Protein AF-A0A2N6SCI8-F1 (afdb_monomer_lite)

Secondary structure (DSSP, 8-state):
-HHHHHHHHHHHHHHHHTT-----SSHHHHHHHHHHHHHHHHHHHHHH--S--TTHHHHHHHHHHHHHHHHHHHHHHHHHHHHHHHHT--PPPP-PPP-HHHHHHHHHHHHHS-HHHHGGGGGS---

Foldseek 3Di:
DLVVLLVQLVVQLVVQVVVDDFDLADVVSLVVLLQSSQQSNLVSCVVRVVDQPAPSLLVSLVVSLVVSLVVSQVSVQSSVVVVCVVVVNPDHDDGDDDPVVVSVVLVCQCHVDDVVVSVCVSVDRND

Structure (mmCIF, N/CA/C/O backbone):
data_AF-A0A2N6SCI8-F1
#
_entry.id   AF-A0A2N6SCI8-F1
#
loop_
_atom_site.group_PDB
_atom_site.id
_atom_site.type_symbol
_atom_site.label_atom_id
_atom_site.label_alt_id
_atom_site.label_comp_id
_atom_site.label_asym_id
_atom_site.label_entity_id
_atom_site.label_seq_id
_atom_site.pdbx_PDB_ins_code
_atom_site.Cartn_x
_atom_site.Cartn_y
_atom_site.Cartn_z
_atom_site.occupancy
_atom_site.B_iso_or_equiv
_atom_site.auth_seq_id
_atom_site.auth_comp_id
_atom_site.auth_asym_id
_atom_site.auth_atom_id
_atom_site.pdbx_PDB_model_num
ATOM 1 N N . MET A 1 1 ? 12.476 12.775 -17.208 1.00 45.84 1 MET A N 1
ATOM 2 C CA . MET A 1 1 ? 11.734 11.532 -17.517 1.00 45.84 1 MET A CA 1
ATOM 3 C C . MET A 1 1 ? 11.376 10.744 -16.256 1.00 45.84 1 MET A C 1
ATOM 5 O O . MET A 1 1 ? 10.270 10.237 -16.205 1.00 45.84 1 MET A O 1
ATOM 9 N N . SER A 1 2 ? 12.213 10.709 -15.209 1.00 48.72 2 SER A N 1
ATOM 10 C CA . SER A 1 2 ? 11.894 10.027 -13.937 1.00 48.72 2 SER A CA 1
ATOM 11 C C . SER A 1 2 ? 10.650 10.588 -13.214 1.00 48.72 2 SER A C 1
ATOM 13 O O . SER A 1 2 ? 9.786 9.826 -12.800 1.00 48.72 2 SER A O 1
ATOM 15 N N . ASN A 1 3 ? 10.470 11.913 -13.166 1.00 58.88 3 ASN A N 1
ATOM 16 C CA . ASN A 1 3 ? 9.302 12.545 -12.521 1.00 58.88 3 ASN A CA 1
ATOM 17 C C . ASN A 1 3 ? 7.936 12.233 -13.177 1.00 58.88 3 ASN A C 1
ATOM 19 O O . ASN A 1 3 ? 6.898 12.501 -12.579 1.00 58.88 3 ASN A O 1
ATOM 23 N N . ASP A 1 4 ? 7.920 11.680 -14.392 1.00 86.12 4 ASP A N 1
ATOM 24 C CA . ASP A 1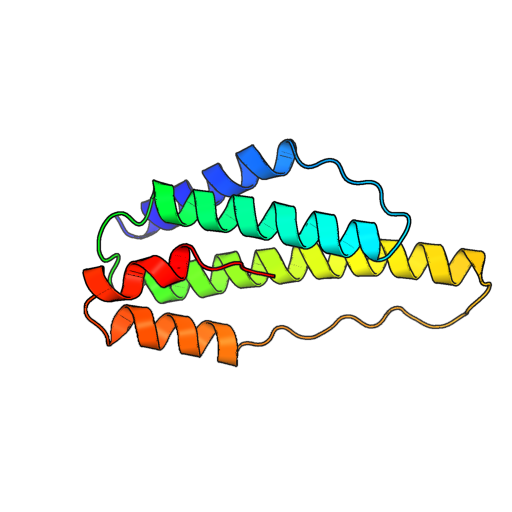 4 ? 6.687 11.386 -15.131 1.00 86.12 4 ASP A CA 1
ATOM 25 C C . ASP A 1 4 ? 6.080 10.021 -14.750 1.00 86.12 4 ASP A C 1
ATOM 27 O O . ASP A 1 4 ? 4.864 9.901 -14.606 1.00 86.12 4 ASP A O 1
ATOM 31 N N . LEU A 1 5 ? 6.910 8.996 -14.514 1.00 94.94 5 LEU A N 1
ATOM 32 C CA . LEU A 1 5 ? 6.424 7.638 -14.243 1.00 94.94 5 LEU A CA 1
ATOM 33 C C . LEU A 1 5 ? 5.690 7.537 -12.899 1.00 94.94 5 LEU A C 1
ATOM 35 O O . LEU A 1 5 ? 4.553 7.065 -12.850 1.00 94.94 5 LEU A O 1
ATOM 39 N N . LEU A 1 6 ? 6.306 8.031 -11.819 1.00 96.12 6 LEU A N 1
ATOM 40 C CA . LEU A 1 6 ? 5.656 8.075 -10.506 1.00 96.12 6 LEU A CA 1
ATOM 41 C C . LEU A 1 6 ? 4.367 8.907 -10.562 1.00 96.12 6 LEU A C 1
ATOM 43 O O . LEU A 1 6 ? 3.342 8.481 -10.039 1.00 96.12 6 LEU A O 1
ATOM 47 N N . GLY A 1 7 ? 4.386 10.046 -11.264 1.00 96.56 7 GLY A N 1
ATOM 48 C CA . GLY A 1 7 ? 3.203 10.886 -11.459 1.00 96.56 7 GLY A CA 1
ATOM 49 C C . GLY A 1 7 ? 2.041 10.143 -12.129 1.00 96.56 7 GLY A C 1
ATOM 50 O O . GLY A 1 7 ? 0.910 10.215 -11.648 1.00 96.56 7 GLY A O 1
ATOM 51 N N . ARG A 1 8 ? 2.307 9.371 -13.192 1.00 97.31 8 ARG A N 1
ATOM 52 C CA . ARG A 1 8 ? 1.292 8.555 -13.887 1.00 97.31 8 ARG A CA 1
ATOM 53 C C . ARG A 1 8 ? 0.726 7.426 -13.019 1.00 97.31 8 ARG A C 1
ATOM 55 O O . ARG A 1 8 ? -0.492 7.203 -13.026 1.00 97.31 8 ARG A O 1
ATOM 62 N N . ILE A 1 9 ? 1.582 6.753 -12.245 1.00 97.56 9 ILE A N 1
ATOM 63 C CA . ILE A 1 9 ? 1.172 5.725 -11.273 1.00 97.56 9 ILE A CA 1
ATOM 64 C C . ILE A 1 9 ? 0.259 6.348 -10.215 1.00 97.56 9 ILE A C 1
ATOM 66 O O . ILE A 1 9 ? -0.857 5.868 -10.011 1.00 97.56 9 ILE A O 1
ATOM 70 N N . THR A 1 10 ? 0.687 7.458 -9.611 1.00 97.75 10 THR A N 1
ATOM 71 C CA . THR A 1 10 ? -0.079 8.212 -8.611 1.00 97.75 10 THR A CA 1
ATOM 72 C C . THR A 1 10 ? -1.434 8.648 -9.150 1.00 97.75 10 THR A C 1
ATOM 74 O O . THR A 1 10 ? -2.457 8.357 -8.536 1.00 97.75 10 THR A O 1
ATOM 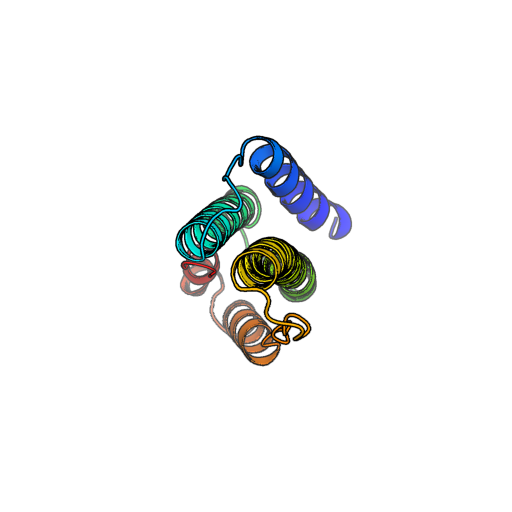77 N N . GLN A 1 11 ? -1.476 9.253 -10.339 1.00 97.69 11 GLN A N 1
ATOM 78 C CA . GLN A 1 11 ? -2.726 9.687 -10.961 1.00 97.69 11 GLN A CA 1
ATOM 79 C C . GLN A 1 11 ? -3.693 8.516 -11.194 1.00 97.69 11 GLN A C 1
ATOM 81 O O . GLN A 1 11 ? -4.903 8.652 -11.002 1.00 97.69 11 GLN A O 1
ATOM 86 N N . THR A 1 12 ? -3.176 7.358 -11.608 1.00 97.88 12 THR A N 1
ATOM 87 C CA . THR A 1 12 ? -3.995 6.160 -11.846 1.00 97.88 12 THR A CA 1
ATOM 88 C C . THR A 1 12 ? -4.545 5.591 -10.545 1.00 97.88 12 THR A C 1
ATOM 90 O O . THR A 1 12 ? -5.733 5.266 -10.485 1.00 97.88 12 THR A O 1
ATOM 93 N N . PHE A 1 13 ? -3.704 5.520 -9.510 1.00 97.31 13 PHE A N 1
ATOM 94 C CA . PHE A 1 13 ? -4.095 5.109 -8.167 1.00 97.31 13 PHE A CA 1
ATOM 95 C C . PHE A 1 13 ? -5.193 6.027 -7.613 1.00 97.31 13 PHE A C 1
ATOM 97 O O . PHE A 1 13 ? -6.288 5.560 -7.317 1.00 97.31 13 PHE A O 1
ATOM 104 N N . GLU A 1 14 ? -4.965 7.343 -7.584 1.00 97.25 14 GLU A N 1
ATOM 105 C CA . GLU A 1 14 ? -5.919 8.326 -7.052 1.00 97.25 14 GLU A CA 1
ATOM 106 C C . GLU A 1 14 ? -7.243 8.348 -7.819 1.00 97.25 14 GLU A C 1
ATOM 108 O O . GLU A 1 14 ? -8.317 8.474 -7.228 1.00 97.25 14 GLU A O 1
ATOM 113 N N . LYS A 1 15 ? -7.200 8.210 -9.150 1.00 97.94 15 LYS A N 1
ATOM 114 C CA . LYS A 1 15 ? -8.415 8.148 -9.969 1.00 97.94 15 LYS A CA 1
ATOM 115 C C . LYS A 1 15 ? -9.273 6.938 -9.605 1.00 97.94 15 LYS A C 1
ATOM 117 O O . LYS A 1 15 ? -10.493 7.066 -9.555 1.00 97.94 15 LYS A O 1
ATOM 122 N N . ARG A 1 16 ? -8.654 5.777 -9.386 1.00 97.25 16 ARG A N 1
ATOM 123 C CA . ARG A 1 16 ? -9.356 4.538 -9.018 1.00 97.25 16 ARG A CA 1
ATOM 124 C C . ARG A 1 16 ? -9.810 4.557 -7.560 1.00 97.25 16 ARG A C 1
ATOM 126 O O . ARG A 1 16 ? -10.928 4.132 -7.289 1.00 97.25 16 ARG A O 1
ATOM 133 N N . LEU A 1 17 ? -9.001 5.126 -6.667 1.00 96.81 17 LEU A N 1
ATOM 134 C CA . LEU A 1 17 ? -9.309 5.294 -5.247 1.00 96.81 17 LEU A CA 1
ATOM 135 C C . LEU A 1 17 ? -10.635 6.029 -5.019 1.00 96.81 17 LEU A C 1
ATOM 137 O O . LEU A 1 17 ? -11.397 5.656 -4.137 1.00 96.81 17 LEU A O 1
ATOM 141 N N . LYS A 1 18 ? -10.959 7.024 -5.855 1.00 96.56 18 LYS A N 1
ATOM 142 C CA . LYS A 1 18 ? -12.237 7.762 -5.787 1.00 96.56 18 LYS A CA 1
ATOM 143 C C . LYS A 1 18 ? -13.482 6.879 -5.920 1.00 96.56 18 LYS A C 1
ATOM 145 O O . LYS A 1 18 ? -14.557 7.306 -5.515 1.00 96.56 18 LYS A O 1
ATOM 150 N N . ASN A 1 19 ? -13.348 5.684 -6.493 1.00 95.56 19 ASN A N 1
ATOM 151 C CA . ASN A 1 19 ? -14.450 4.738 -6.656 1.00 95.56 19 ASN A CA 1
ATOM 152 C C . ASN A 1 19 ? -14.537 3.724 -5.505 1.00 95.56 19 ASN A C 1
ATOM 154 O O . ASN A 1 19 ? -15.464 2.917 -5.486 1.00 95.56 19 ASN A O 1
ATOM 158 N N . VAL A 1 20 ? -13.591 3.741 -4.561 1.00 95.38 20 VAL A N 1
ATOM 159 C CA . VAL A 1 20 ? -13.624 2.876 -3.381 1.00 95.38 20 VAL A CA 1
ATOM 160 C C . VAL A 1 20 ? -14.572 3.489 -2.363 1.00 95.38 20 VAL A C 1
ATOM 162 O O . VAL A 1 20 ? -14.335 4.578 -1.841 1.00 95.38 20 VAL A O 1
ATOM 165 N N . SER A 1 21 ? -15.657 2.779 -2.076 1.00 94.50 21 SER A N 1
ATOM 166 C CA . SER A 1 21 ? -16.616 3.151 -1.043 1.00 94.50 21 SER A CA 1
ATOM 167 C C . SER A 1 21 ? -16.887 1.935 -0.173 1.00 94.50 21 SER A C 1
ATOM 169 O O . SER A 1 21 ? -17.577 1.006 -0.584 1.00 94.50 21 SER A O 1
ATOM 171 N N . ILE A 1 22 ? -16.286 1.933 1.014 1.00 94.19 22 ILE A N 1
ATOM 172 C CA . ILE A 1 22 ? -16.405 0.863 2.002 1.00 94.19 22 ILE A CA 1
ATOM 173 C C . ILE A 1 22 ? -16.833 1.513 3.316 1.00 94.19 22 ILE A C 1
ATOM 175 O O . ILE A 1 22 ? -16.331 2.571 3.701 1.00 94.19 22 ILE A O 1
ATOM 179 N N . LYS A 1 23 ? -17.832 0.919 3.969 1.00 94.69 23 LYS A N 1
ATOM 180 C CA . LYS A 1 23 ? -18.348 1.388 5.262 1.00 94.69 23 LYS A CA 1
ATOM 181 C C . LYS A 1 23 ? -17.286 1.171 6.348 1.00 94.69 23 LYS A C 1
ATOM 183 O O . LYS A 1 23 ? -16.503 0.250 6.242 1.00 94.69 23 LYS A O 1
ATOM 188 N N . ALA A 1 24 ? -17.268 1.973 7.407 1.00 94.56 24 ALA A N 1
ATOM 189 C CA . ALA A 1 24 ? -16.305 1.818 8.504 1.00 94.56 24 ALA A CA 1
ATOM 190 C C . ALA A 1 24 ? -16.996 1.251 9.756 1.00 94.56 24 ALA A C 1
ATOM 192 O O . ALA A 1 24 ? -17.274 1.991 10.700 1.00 94.56 24 ALA A O 1
ATOM 193 N N . THR A 1 25 ? -17.349 -0.039 9.747 1.00 95.62 25 THR A N 1
ATOM 194 C CA . THR A 1 25 ? -18.143 -0.669 10.824 1.00 95.62 25 THR A CA 1
ATOM 195 C C . THR A 1 25 ? -17.423 -1.786 11.568 1.00 95.62 25 THR A C 1
ATOM 197 O O . THR A 1 25 ? -17.657 -1.959 12.763 1.00 95.62 25 THR A O 1
ATOM 200 N N . SER A 1 26 ? -16.549 -2.534 10.899 1.00 96.88 26 SER A N 1
ATOM 201 C CA . SER A 1 26 ? -15.821 -3.658 11.488 1.00 96.88 26 SER A CA 1
ATOM 202 C C . SER A 1 26 ? -14.433 -3.818 10.864 1.00 96.88 26 SER A C 1
ATOM 204 O O . SER A 1 26 ? -14.094 -3.177 9.872 1.00 96.88 26 SER A O 1
ATOM 206 N N . TYR A 1 27 ? -13.616 -4.702 11.437 1.00 9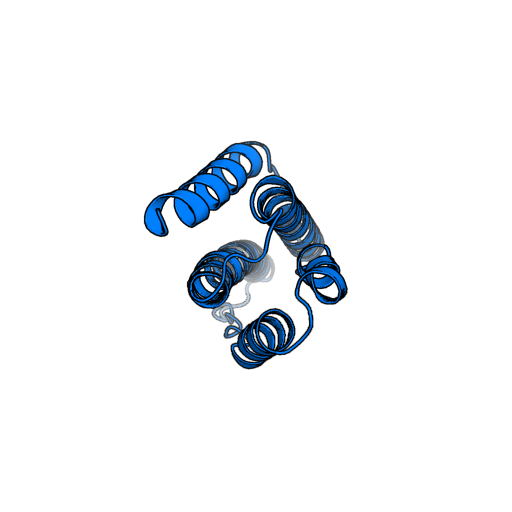5.81 27 TYR A N 1
ATOM 207 C CA . TYR A 1 27 ? -12.321 -5.062 10.853 1.00 95.81 27 TYR A CA 1
ATOM 208 C C . TYR A 1 27 ? -12.428 -5.852 9.542 1.00 95.81 27 TYR A C 1
ATOM 210 O O . TYR A 1 27 ? -11.456 -5.895 8.794 1.00 95.81 27 TYR A O 1
ATOM 218 N N . GLU A 1 28 ? -13.592 -6.431 9.238 1.00 97.31 28 GLU A N 1
ATOM 219 C CA . GLU A 1 28 ? -13.869 -6.996 7.911 1.00 97.31 28 GLU A CA 1
ATOM 220 C C . GLU A 1 28 ? -13.823 -5.887 6.855 1.00 97.31 28 GLU A C 1
ATOM 222 O O . GLU A 1 28 ? -13.126 -6.020 5.856 1.00 97.31 28 GLU A O 1
ATOM 227 N N . ASP A 1 29 ? -14.418 -4.728 7.152 1.00 97.50 29 ASP A N 1
ATOM 228 C CA . ASP A 1 29 ? -14.353 -3.572 6.259 1.00 97.50 29 ASP A CA 1
ATOM 229 C C . ASP A 1 29 ? -12.916 -3.046 6.085 1.00 97.50 29 ASP A C 1
ATOM 231 O O . ASP A 1 29 ? -12.545 -2.564 5.017 1.00 97.50 29 ASP A O 1
ATOM 235 N N . VAL A 1 30 ? -12.087 -3.122 7.135 1.00 96.81 30 VAL A N 1
ATOM 236 C CA . VAL A 1 30 ? -10.665 -2.733 7.059 1.00 96.81 30 VAL A CA 1
ATOM 237 C C . VAL A 1 30 ? -9.909 -3.658 6.113 1.00 96.81 30 VAL A C 1
ATOM 239 O O . VAL A 1 30 ? -9.113 -3.184 5.303 1.00 96.81 30 VAL A O 1
ATOM 242 N N . ASN A 1 31 ? -10.175 -4.963 6.194 1.00 96.31 31 ASN A N 1
ATOM 243 C CA . ASN A 1 31 ? -9.613 -5.939 5.272 1.00 96.31 31 ASN A CA 1
ATOM 244 C C . ASN A 1 31 ? -10.072 -5.672 3.833 1.00 96.31 31 ASN A C 1
ATOM 246 O O . ASN A 1 31 ? -9.234 -5.606 2.938 1.00 96.31 31 ASN A O 1
ATOM 250 N N . ASP A 1 32 ? -11.368 -5.454 3.612 1.00 97.19 32 ASP A N 1
ATOM 251 C CA . ASP A 1 32 ? -11.910 -5.169 2.279 1.00 97.19 32 ASP A CA 1
ATOM 252 C C . ASP A 1 32 ? -11.292 -3.899 1.682 1.00 97.19 32 ASP A C 1
ATOM 254 O O . ASP A 1 32 ? -10.949 -3.853 0.499 1.00 97.19 32 ASP A O 1
ATOM 258 N N . TYR A 1 33 ? -11.083 -2.874 2.514 1.00 97.31 33 TYR A N 1
ATOM 259 C CA . TYR A 1 33 ? -10.408 -1.647 2.107 1.00 97.31 33 TYR A CA 1
ATOM 260 C C . TYR A 1 33 ? -8.940 -1.889 1.750 1.00 97.31 33 TYR A C 1
ATOM 262 O O . TYR A 1 33 ? -8.480 -1.412 0.712 1.00 97.31 33 TYR A O 1
ATOM 270 N N . ALA A 1 34 ? -8.218 -2.674 2.550 1.00 96.56 34 ALA A N 1
ATOM 271 C CA . ALA A 1 34 ? -6.833 -3.039 2.270 1.00 96.56 34 ALA A CA 1
ATOM 272 C C . ALA A 1 34 ? -6.686 -3.831 0.964 1.00 96.56 34 ALA A C 1
ATOM 274 O O . ALA A 1 34 ? -5.831 -3.496 0.142 1.00 96.56 34 ALA A O 1
ATOM 275 N N . VAL A 1 35 ? -7.560 -4.815 0.730 1.00 96.12 35 VAL A N 1
ATOM 276 C CA . VAL A 1 35 ? -7.598 -5.586 -0.522 1.00 96.12 35 VAL A CA 1
ATOM 277 C C . VAL A 1 35 ? -7.863 -4.666 -1.715 1.00 96.12 35 VAL A C 1
ATOM 279 O O . VAL A 1 35 ? -7.103 -4.695 -2.683 1.00 96.12 35 VAL A O 1
ATOM 282 N N . ALA A 1 36 ? -8.873 -3.794 -1.633 1.00 96.44 36 ALA A N 1
ATOM 283 C CA . ALA A 1 36 ? -9.206 -2.873 -2.719 1.00 96.44 36 ALA A CA 1
ATOM 284 C C . ALA A 1 36 ? -8.044 -1.921 -3.054 1.00 96.44 36 ALA A C 1
ATOM 286 O O . ALA A 1 36 ? -7.737 -1.692 -4.227 1.00 96.44 36 ALA A O 1
ATOM 287 N N . LEU A 1 37 ? -7.374 -1.370 -2.038 1.00 96.62 37 LEU A N 1
ATOM 288 C CA . LEU A 1 37 ? -6.211 -0.511 -2.245 1.00 96.62 37 LEU A CA 1
ATOM 289 C C . LEU A 1 37 ? -5.032 -1.265 -2.873 1.00 96.62 37 LEU A C 1
ATOM 291 O O . LEU A 1 37 ? -4.417 -0.752 -3.814 1.00 96.62 37 LEU A O 1
ATOM 295 N N . GLY A 1 38 ? -4.764 -2.489 -2.409 1.00 95.69 38 GLY A N 1
ATOM 296 C CA . GLY A 1 38 ? -3.752 -3.373 -2.981 1.00 95.69 38 GLY A CA 1
ATOM 297 C C . GLY A 1 38 ? -3.995 -3.644 -4.464 1.00 95.69 38 GLY A C 1
ATOM 298 O O . GLY A 1 38 ? -3.109 -3.421 -5.287 1.00 95.69 38 GLY A O 1
ATOM 299 N N . GLU A 1 39 ? -5.218 -4.027 -4.838 1.00 95.88 39 GLU A N 1
ATOM 300 C CA . GLU A 1 39 ? -5.600 -4.274 -6.235 1.00 95.88 39 GLU A CA 1
ATOM 301 C C . GLU A 1 39 ? -5.457 -3.028 -7.118 1.00 95.88 39 GLU A C 1
ATOM 303 O O . GLU A 1 39 ? -4.968 -3.105 -8.253 1.00 95.88 39 GLU A O 1
ATOM 308 N N . ILE A 1 40 ? -5.857 -1.858 -6.609 1.00 96.69 40 ILE A N 1
ATOM 309 C CA . ILE A 1 40 ? -5.707 -0.584 -7.320 1.00 96.69 40 ILE A CA 1
ATOM 310 C C . ILE A 1 40 ? -4.230 -0.264 -7.547 1.00 96.69 40 ILE A C 1
ATOM 312 O O . ILE A 1 40 ? -3.861 0.162 -8.649 1.00 96.69 40 ILE A O 1
ATOM 316 N N . LEU A 1 41 ? -3.391 -0.471 -6.532 1.00 96.62 41 LEU A N 1
ATOM 317 C CA . LEU A 1 41 ? -1.965 -0.197 -6.613 1.00 96.62 41 LEU A CA 1
ATOM 318 C C . LEU A 1 41 ? -1.256 -1.154 -7.572 1.00 96.62 41 LEU A C 1
ATOM 320 O O . LEU A 1 41 ? -0.559 -0.697 -8.478 1.00 96.62 41 LEU A O 1
ATOM 324 N N . THR A 1 42 ? -1.505 -2.456 -7.444 1.00 95.75 42 THR A N 1
ATOM 325 C CA . THR A 1 42 ? -1.017 -3.481 -8.372 1.00 95.75 42 THR A CA 1
ATOM 326 C C . THR A 1 42 ? -1.438 -3.173 -9.810 1.00 95.75 42 THR A C 1
ATOM 328 O O . THR A 1 42 ? -0.628 -3.244 -10.735 1.00 95.75 42 THR A O 1
ATOM 331 N N . THR A 1 43 ? -2.686 -2.745 -10.016 1.00 95.50 43 THR A N 1
ATOM 332 C CA . THR A 1 43 ? -3.162 -2.318 -11.338 1.00 95.50 43 THR A CA 1
ATOM 333 C C . THR A 1 43 ? -2.375 -1.116 -11.860 1.00 95.50 43 THR A C 1
ATOM 335 O O . THR A 1 43 ? -1.998 -1.091 -13.031 1.00 95.50 43 THR A O 1
ATOM 338 N N . ALA A 1 44 ? -2.108 -0.112 -11.021 1.00 96.56 44 ALA A N 1
ATOM 339 C CA . ALA A 1 44 ? -1.331 1.058 -11.420 1.00 96.56 44 ALA A CA 1
ATOM 340 C C . ALA A 1 44 ? 0.122 0.692 -11.771 1.00 96.56 44 ALA A C 1
ATOM 342 O O . ALA A 1 44 ? 0.638 1.186 -12.773 1.00 96.56 44 ALA A O 1
ATOM 343 N N . PHE A 1 45 ? 0.760 -0.200 -11.009 1.00 96.25 45 PHE A N 1
ATOM 344 C CA . PHE A 1 45 ? 2.090 -0.712 -11.340 1.00 96.25 45 PHE A CA 1
ATOM 345 C C . PHE A 1 45 ? 2.098 -1.448 -12.680 1.00 96.25 45 PHE A C 1
ATOM 347 O O . PHE A 1 45 ? 2.885 -1.090 -13.549 1.00 96.25 45 PHE A O 1
ATOM 354 N N . ASN A 1 46 ? 1.177 -2.389 -12.898 1.00 94.50 46 ASN A N 1
ATOM 355 C CA . ASN A 1 46 ? 1.123 -3.176 -14.134 1.00 94.50 46 ASN A CA 1
ATOM 356 C C . ASN A 1 46 ? 0.833 -2.336 -15.389 1.00 94.50 46 ASN A C 1
ATOM 358 O O . ASN A 1 46 ? 1.288 -2.683 -16.475 1.00 94.50 46 ASN A O 1
ATOM 362 N N . ILE A 1 47 ? 0.077 -1.238 -15.264 1.00 95.81 47 ILE A N 1
ATOM 363 C CA . ILE A 1 47 ? -0.208 -0.342 -16.397 1.00 95.81 47 ILE A CA 1
ATOM 364 C C . ILE A 1 47 ? 1.039 0.445 -16.820 1.00 95.81 47 ILE A C 1
ATOM 366 O O . ILE A 1 47 ? 1.223 0.690 -18.010 1.00 95.81 47 ILE A O 1
ATOM 370 N N . HIS A 1 48 ? 1.858 0.891 -15.863 1.00 96.50 48 HIS A N 1
ATOM 371 C CA . HIS A 1 48 ? 2.898 1.894 -16.129 1.00 96.50 48 HIS A CA 1
ATOM 372 C C . HIS A 1 48 ? 4.329 1.359 -16.068 1.00 96.50 48 HIS A C 1
ATOM 374 O O . HIS A 1 48 ? 5.196 1.913 -16.738 1.00 96.50 48 HIS A O 1
ATOM 380 N N . ILE A 1 49 ? 4.592 0.308 -15.292 1.00 95.19 49 ILE A N 1
ATOM 381 C CA . ILE A 1 49 ? 5.914 -0.316 -15.156 1.00 95.19 49 ILE A CA 1
ATOM 382 C C . ILE A 1 49 ? 5.991 -1.519 -16.106 1.00 95.19 49 ILE A C 1
ATOM 384 O O . ILE A 1 49 ? 6.004 -2.675 -15.689 1.00 95.19 49 ILE A O 1
ATOM 388 N N . THR A 1 50 ? 5.980 -1.243 -17.411 1.00 92.19 50 THR A N 1
ATOM 389 C CA . THR A 1 50 ? 6.034 -2.283 -18.456 1.00 92.19 50 THR A CA 1
ATOM 390 C C . THR A 1 50 ? 7.455 -2.745 -18.774 1.00 92.19 50 THR A C 1
ATOM 392 O O . THR A 1 50 ? 7.634 -3.840 -19.297 1.00 92.19 50 THR A O 1
ATOM 395 N N . GLU A 1 51 ? 8.444 -1.915 -18.450 1.00 92.50 51 GLU A N 1
ATOM 396 C CA . GLU A 1 51 ? 9.877 -2.129 -18.662 1.00 92.50 51 GLU A CA 1
ATOM 397 C C . GLU A 1 51 ? 10.637 -1.782 -17.376 1.00 92.50 51 GLU A C 1
ATOM 399 O O . GLU A 1 51 ? 10.079 -1.130 -16.487 1.00 92.50 51 GLU A O 1
ATOM 404 N N . ASN A 1 52 ? 11.908 -2.190 -17.284 1.00 93.31 52 ASN A N 1
ATOM 405 C CA . ASN A 1 52 ? 12.732 -1.930 -16.107 1.00 93.31 52 ASN A CA 1
ATOM 406 C C . ASN A 1 52 ? 12.861 -0.412 -15.869 1.00 93.31 52 ASN A C 1
ATOM 408 O O . ASN A 1 52 ? 13.491 0.282 -16.672 1.00 93.31 52 ASN A O 1
ATOM 412 N N . PRO A 1 53 ? 12.315 0.125 -14.765 1.00 91.94 53 PRO A N 1
ATOM 413 C CA . PRO A 1 53 ? 12.368 1.557 -14.503 1.00 91.94 53 PRO A CA 1
ATOM 414 C C . PRO A 1 53 ? 13.747 2.002 -13.965 1.00 91.94 53 PRO A C 1
ATOM 416 O O . PRO A 1 53 ? 13.989 3.200 -13.815 1.00 91.94 53 PRO A O 1
ATOM 419 N N . GLY A 1 54 ? 14.664 1.072 -13.675 1.00 91.56 54 GLY A N 1
ATOM 420 C CA . GLY A 1 54 ? 15.996 1.354 -13.147 1.00 91.56 54 GLY A CA 1
ATOM 421 C C . GLY A 1 54 ? 15.939 1.943 -11.738 1.00 91.56 54 GLY A C 1
ATOM 422 O O . GLY A 1 54 ? 15.162 1.502 -10.891 1.00 91.56 54 GLY A O 1
ATOM 423 N N . GLU A 1 55 ? 16.736 2.980 -11.478 1.00 90.75 55 GLU A N 1
ATOM 424 C CA . GLU A 1 55 ? 16.893 3.550 -10.131 1.00 90.75 55 GLU A CA 1
ATOM 425 C C . GLU A 1 55 ? 15.594 4.067 -9.495 1.00 90.75 55 GLU A C 1
ATOM 427 O O . GLU A 1 55 ? 15.469 4.072 -8.270 1.00 90.75 55 GLU A O 1
ATOM 432 N N . ILE A 1 56 ? 14.593 4.457 -10.296 1.00 94.19 56 ILE A N 1
ATOM 433 C CA . ILE A 1 56 ? 13.341 5.016 -9.764 1.00 94.19 56 ILE A CA 1
ATOM 434 C C . ILE A 1 56 ? 12.408 3.961 -9.143 1.00 94.19 56 ILE A C 1
ATOM 436 O O . ILE A 1 56 ? 11.472 4.344 -8.440 1.00 94.19 56 ILE A O 1
ATOM 440 N N . ILE A 1 57 ? 12.646 2.650 -9.324 1.00 94.88 57 ILE A N 1
ATOM 441 C CA . ILE A 1 57 ? 11.788 1.615 -8.708 1.00 94.88 57 ILE A CA 1
ATOM 442 C C . ILE A 1 57 ? 11.705 1.776 -7.189 1.00 94.88 57 ILE A C 1
ATOM 444 O O . ILE A 1 57 ? 10.635 1.659 -6.600 1.00 94.88 57 ILE A O 1
ATOM 448 N N . GLU A 1 58 ? 12.828 2.117 -6.562 1.00 96.38 58 GLU A N 1
ATOM 449 C CA . GLU A 1 58 ? 12.923 2.281 -5.117 1.00 96.38 58 GLU A CA 1
ATOM 450 C C . GLU A 1 58 ? 12.095 3.464 -4.627 1.00 96.38 58 GLU A C 1
ATOM 452 O O . GLU A 1 58 ? 11.374 3.345 -3.635 1.00 96.38 58 GLU A O 1
ATOM 457 N N . GLN A 1 59 ? 12.148 4.582 -5.354 1.00 96.81 59 GLN A N 1
ATOM 458 C CA . GLN A 1 59 ? 11.331 5.754 -5.070 1.00 96.81 59 GLN A CA 1
ATOM 459 C C . GLN A 1 59 ? 9.842 5.431 -5.238 1.00 96.81 59 GLN A C 1
ATOM 461 O O . GLN A 1 59 ? 9.050 5.787 -4.370 1.00 96.81 59 GLN A O 1
ATOM 466 N N . ILE A 1 60 ? 9.462 4.737 -6.318 1.00 96.62 60 ILE A N 1
ATOM 467 C CA . ILE A 1 60 ? 8.067 4.359 -6.590 1.00 96.62 60 ILE A CA 1
ATOM 468 C C . ILE A 1 60 ? 7.515 3.465 -5.479 1.00 96.62 60 ILE A C 1
ATOM 470 O O . ILE A 1 60 ? 6.435 3.737 -4.955 1.00 96.62 60 ILE A O 1
ATOM 474 N N . LEU A 1 61 ? 8.249 2.410 -5.116 1.00 96.12 61 LEU A N 1
ATOM 475 C CA . LEU A 1 61 ? 7.803 1.452 -4.109 1.00 96.12 61 LEU A CA 1
ATOM 476 C C . LEU A 1 61 ? 7.752 2.078 -2.720 1.00 96.12 61 LEU A C 1
ATOM 478 O O . LEU A 1 61 ? 6.760 1.894 -2.019 1.00 96.12 61 LEU A O 1
ATOM 482 N N . ASN A 1 62 ? 8.762 2.862 -2.334 1.00 97.19 62 ASN A N 1
ATOM 483 C CA . ASN A 1 62 ? 8.728 3.563 -1.055 1.00 97.19 62 ASN A CA 1
ATOM 484 C C . ASN A 1 62 ? 7.540 4.514 -0.972 1.00 97.19 62 ASN A C 1
ATOM 486 O O . ASN A 1 62 ? 6.822 4.493 0.018 1.00 97.19 62 ASN A O 1
ATOM 490 N N . ASP A 1 63 ? 7.323 5.330 -1.996 1.00 97.25 63 ASP A N 1
ATOM 491 C CA . ASP A 1 63 ? 6.269 6.332 -1.988 1.00 97.25 63 ASP A CA 1
ATOM 492 C C . ASP A 1 63 ? 4.872 5.684 -1.974 1.00 97.25 63 ASP A C 1
ATOM 494 O O . ASP A 1 63 ? 4.065 5.939 -1.077 1.00 97.25 63 ASP A O 1
ATOM 498 N N . ARG A 1 64 ? 4.598 4.768 -2.909 1.00 96.38 64 ARG A N 1
ATOM 499 C CA . ARG A 1 64 ? 3.256 4.193 -3.055 1.00 96.38 64 ARG A CA 1
ATOM 500 C C . ARG A 1 64 ? 2.904 3.159 -1.985 1.00 96.38 64 ARG A C 1
ATOM 502 O O . ARG A 1 64 ? 1.762 3.152 -1.535 1.00 96.38 64 ARG A O 1
ATOM 509 N N . LEU A 1 65 ? 3.841 2.316 -1.536 1.00 96.56 65 LEU A N 1
ATOM 510 C CA . LEU A 1 65 ? 3.555 1.333 -0.476 1.00 96.56 65 LEU A CA 1
ATOM 511 C C . LEU A 1 65 ? 3.406 1.999 0.897 1.00 96.56 65 LEU A C 1
ATOM 513 O O . LEU A 1 65 ? 2.586 1.549 1.699 1.00 96.56 65 LEU A O 1
ATOM 517 N N . LYS A 1 66 ? 4.138 3.095 1.162 1.00 97.12 66 LYS A N 1
ATOM 518 C CA . LYS A 1 66 ? 3.938 3.910 2.374 1.00 97.12 66 LYS A CA 1
ATOM 519 C C . LYS A 1 66 ? 2.571 4.563 2.392 1.00 97.12 66 LYS A C 1
ATOM 521 O O . LYS A 1 66 ? 1.899 4.515 3.419 1.00 97.12 66 LYS A O 1
ATOM 526 N N . GLU A 1 67 ? 2.147 5.128 1.266 1.00 97.06 67 GLU A N 1
ATOM 527 C CA . GLU A 1 67 ? 0.817 5.721 1.166 1.00 97.06 67 GLU A CA 1
ATOM 528 C C . GLU A 1 67 ? -0.286 4.664 1.311 1.00 97.06 67 GLU A C 1
ATOM 530 O O . GLU A 1 67 ? -1.250 4.884 2.041 1.00 97.06 67 GLU A O 1
ATOM 535 N N . ASN A 1 68 ? -0.107 3.482 0.711 1.00 95.88 68 ASN A N 1
ATOM 536 C CA . ASN A 1 68 ? -1.023 2.353 0.876 1.00 95.88 68 ASN A CA 1
ATOM 537 C C . ASN A 1 68 ? -1.185 1.961 2.355 1.00 95.88 68 ASN A C 1
ATOM 539 O O . ASN A 1 68 ? -2.302 1.901 2.864 1.00 95.88 68 ASN A O 1
ATOM 543 N N . HIS A 1 69 ? -0.067 1.772 3.070 1.00 96.50 69 HIS A N 1
ATOM 544 C CA . HIS A 1 69 ? -0.061 1.486 4.511 1.00 96.50 69 HIS A CA 1
ATOM 545 C C . HIS A 1 69 ? -0.755 2.590 5.314 1.00 96.50 69 HIS A C 1
ATOM 547 O O . HIS A 1 69 ? -1.597 2.308 6.166 1.00 96.50 69 HIS A O 1
ATOM 553 N N . ARG A 1 70 ? -0.439 3.860 5.028 1.00 97.38 70 ARG A N 1
ATOM 554 C CA . ARG A 1 70 ? -1.044 5.006 5.716 1.00 97.38 70 ARG A CA 1
ATOM 555 C C . ARG A 1 70 ? -2.565 4.998 5.569 1.00 97.38 70 ARG A C 1
ATOM 557 O O . ARG A 1 70 ? -3.258 5.049 6.578 1.00 97.38 70 ARG A O 1
ATOM 564 N N . LEU A 1 71 ? -3.080 4.858 4.348 1.00 97.50 71 LEU A N 1
ATOM 565 C CA . LEU A 1 71 ? -4.522 4.825 4.090 1.00 97.50 71 LEU A CA 1
ATOM 566 C C . LEU A 1 71 ? -5.216 3.668 4.826 1.00 97.50 71 LEU A C 1
ATOM 568 O O . LEU A 1 71 ? -6.253 3.883 5.453 1.00 97.50 71 LEU A O 1
ATOM 572 N N . ILE A 1 72 ? -4.633 2.463 4.801 1.00 96.88 72 ILE A N 1
ATOM 573 C CA . ILE A 1 72 ? -5.182 1.287 5.500 1.00 96.88 72 ILE A CA 1
ATOM 574 C C . ILE A 1 72 ? -5.221 1.522 7.011 1.00 96.88 72 ILE A C 1
ATOM 576 O O . ILE A 1 72 ? -6.241 1.279 7.657 1.00 96.88 72 ILE A O 1
ATOM 580 N N . THR A 1 73 ? -4.125 2.016 7.585 1.00 97.00 73 THR A N 1
ATOM 581 C CA . THR A 1 73 ? -4.042 2.249 9.032 1.00 97.00 73 THR A CA 1
ATOM 582 C C . THR A 1 73 ? -4.920 3.402 9.508 1.00 97.00 73 THR A C 1
ATOM 584 O O . THR A 1 73 ? -5.511 3.290 10.579 1.00 97.00 73 THR A O 1
ATOM 587 N N . ASP A 1 74 ? -5.088 4.461 8.713 1.00 97.19 74 ASP A N 1
ATOM 588 C CA . ASP A 1 74 ? -6.020 5.553 9.012 1.00 97.19 74 ASP A CA 1
ATOM 589 C C . ASP A 1 74 ? -7.477 5.058 8.997 1.00 97.19 74 ASP A C 1
ATOM 591 O O . ASP A 1 74 ? -8.272 5.410 9.875 1.00 97.19 74 ASP A O 1
ATOM 595 N N . PHE A 1 75 ? -7.826 4.190 8.044 1.00 97.50 75 PHE A N 1
ATOM 596 C CA . PHE A 1 75 ? -9.148 3.567 7.989 1.00 97.50 75 PHE A CA 1
ATOM 597 C C . PHE A 1 75 ? -9.379 2.608 9.167 1.00 97.50 75 PHE A C 1
ATOM 599 O O . PHE A 1 75 ? -10.404 2.688 9.847 1.00 97.50 75 PHE A O 1
ATOM 606 N N . GLY A 1 76 ? -8.394 1.763 9.482 1.00 97.44 76 GLY A N 1
ATOM 607 C CA . GLY A 1 76 ? -8.419 0.898 10.664 1.00 97.44 76 GLY A CA 1
ATOM 608 C C . GLY A 1 76 ? -8.541 1.687 11.966 1.00 97.44 76 GLY A C 1
ATOM 609 O O . GLY A 1 76 ? -9.308 1.306 12.852 1.00 97.44 76 GLY A O 1
ATOM 610 N N . LYS A 1 77 ? -7.868 2.841 12.052 1.00 97.38 77 LYS A N 1
ATOM 611 C CA . LYS A 1 77 ? -7.993 3.755 13.186 1.00 97.38 77 LYS A CA 1
ATOM 612 C C . LYS A 1 77 ? -9.423 4.244 13.364 1.00 97.38 77 LYS A C 1
ATOM 614 O O . LYS A 1 77 ? -9.959 4.178 14.467 1.00 97.38 77 LYS A O 1
ATOM 619 N N . MET A 1 78 ? -10.049 4.690 12.277 1.00 97.12 78 MET A N 1
ATOM 620 C CA . MET A 1 78 ? -11.441 5.132 12.292 1.00 97.12 78 MET A CA 1
ATOM 621 C C . MET A 1 78 ? -12.379 4.026 12.790 1.00 97.12 78 MET A C 1
ATOM 623 O O . MET A 1 78 ? -13.212 4.278 13.663 1.00 97.12 78 MET A O 1
ATOM 627 N N . VAL A 1 79 ? -12.224 2.803 12.275 1.00 97.62 79 VAL A N 1
ATOM 628 C CA . VAL A 1 79 ? -13.023 1.642 12.693 1.00 97.62 79 VAL A CA 1
ATOM 629 C C . VAL A 1 79 ? -12.830 1.343 14.182 1.00 97.62 79 VAL A C 1
ATOM 631 O O . VAL A 1 79 ? -13.811 1.226 14.915 1.00 97.62 79 VAL A O 1
ATOM 634 N N . GLN A 1 80 ? -11.590 1.273 14.668 1.00 97.56 80 GLN A N 1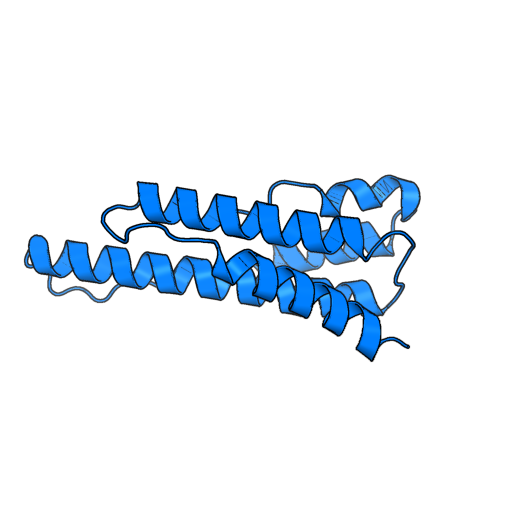
ATOM 635 C CA . GLN A 1 80 ? -11.326 0.981 16.079 1.00 97.56 80 GLN A CA 1
ATOM 636 C C . GLN A 1 80 ? -11.829 2.093 17.009 1.00 97.56 80 GLN A C 1
ATOM 638 O O . GLN A 1 80 ? -12.372 1.788 18.070 1.00 97.56 80 GLN A O 1
ATOM 643 N N . ASP A 1 81 ? -11.726 3.365 16.614 1.00 96.06 81 ASP A N 1
ATOM 644 C CA . ASP A 1 81 ? -12.267 4.486 17.388 1.00 96.06 81 ASP A CA 1
ATOM 645 C C . ASP A 1 81 ? -13.798 4.388 17.524 1.00 96.06 81 ASP A C 1
ATOM 647 O O . ASP A 1 81 ? -14.355 4.692 18.585 1.00 96.06 81 ASP A O 1
ATOM 651 N N . ILE A 1 82 ? -14.494 3.942 16.471 1.00 95.56 82 ILE A N 1
ATOM 652 C CA . ILE A 1 82 ? -15.942 3.678 16.501 1.00 95.56 82 ILE A CA 1
ATOM 653 C C . ILE A 1 82 ? -16.252 2.530 17.468 1.00 95.56 82 ILE A C 1
ATOM 655 O O . ILE A 1 82 ? -17.114 2.680 18.340 1.00 95.56 82 ILE A O 1
ATOM 659 N N . LEU A 1 83 ? -15.526 1.414 17.361 1.00 96.44 83 LEU A N 1
ATOM 660 C CA . LEU A 1 83 ? -15.720 0.240 18.216 1.00 96.44 83 LEU A CA 1
ATOM 661 C C . LEU A 1 83 ? -15.429 0.547 19.693 1.00 96.44 83 LEU A C 1
ATOM 663 O O . LEU A 1 83 ? -16.213 0.172 20.565 1.00 96.44 83 LEU A O 1
ATOM 667 N N . ASN A 1 84 ? -14.364 1.300 19.984 1.00 96.06 84 ASN A N 1
ATOM 668 C CA . ASN A 1 84 ? -14.021 1.727 21.342 1.00 96.06 84 ASN A CA 1
ATOM 669 C C . ASN A 1 84 ? -15.144 2.561 21.962 1.00 96.06 84 ASN A C 1
ATOM 671 O O . ASN A 1 84 ? -15.554 2.300 23.094 1.00 96.06 84 ASN A O 1
ATOM 675 N N . LYS A 1 85 ? -15.698 3.520 21.207 1.00 95.12 85 LYS A N 1
ATOM 676 C CA . LYS A 1 85 ? -16.829 4.343 21.664 1.00 95.12 85 LYS A CA 1
ATOM 677 C C . LYS A 1 85 ? -18.070 3.501 21.955 1.00 95.12 85 LYS A C 1
ATOM 679 O O . LYS A 1 85 ? -18.692 3.691 22.999 1.00 95.12 85 LYS A O 1
ATOM 684 N N . GLN A 1 86 ? -18.415 2.561 21.074 1.00 95.62 86 GLN A N 1
ATOM 685 C CA . GLN A 1 86 ? -19.565 1.666 21.261 1.00 95.62 86 GLN A CA 1
ATOM 686 C C . GLN A 1 86 ? -19.400 0.766 22.494 1.00 95.62 86 GLN A C 1
ATOM 688 O O . GLN A 1 86 ? -20.346 0.586 23.261 1.00 95.62 86 GLN A O 1
ATOM 693 N N . ALA A 1 87 ? -18.188 0.256 22.718 1.00 96.69 87 ALA A N 1
ATOM 694 C CA . ALA A 1 87 ? -17.855 -0.607 23.848 1.00 96.69 87 ALA A CA 1
ATOM 695 C C . ALA A 1 87 ? -17.542 0.156 25.151 1.00 96.69 87 ALA A C 1
ATOM 697 O O . ALA A 1 87 ? -17.320 -0.475 26.183 1.00 96.69 87 ALA A O 1
ATOM 698 N N . LYS A 1 88 ? -17.529 1.498 25.128 1.00 97.00 88 LYS A N 1
ATOM 699 C CA . LYS A 1 88 ? -17.111 2.364 26.250 1.00 97.00 88 LYS A CA 1
ATOM 700 C C . LYS A 1 88 ? -15.680 2.078 26.736 1.00 97.00 88 LYS A C 1
ATOM 702 O O . LYS A 1 88 ? -15.387 2.174 27.926 1.00 97.00 88 LYS A O 1
ATOM 707 N N . ILE A 1 89 ? -14.789 1.741 25.808 1.00 95.44 89 ILE A N 1
ATOM 708 C CA . ILE A 1 89 ? -13.359 1.538 26.054 1.00 95.44 89 ILE A CA 1
ATOM 709 C C . ILE A 1 89 ? -12.647 2.889 25.907 1.00 95.44 89 ILE A C 1
ATOM 711 O O . ILE A 1 89 ? -12.761 3.546 24.878 1.00 95.44 89 ILE A O 1
ATOM 715 N N . GLY A 1 90 ? -11.901 3.302 26.936 1.00 92.31 90 GLY A N 1
ATOM 716 C CA . GLY A 1 90 ? -11.157 4.572 26.968 1.00 92.31 90 GLY A CA 1
ATOM 717 C C . GLY A 1 90 ? -9.717 4.490 26.450 1.00 92.31 90 GLY A C 1
ATOM 718 O O . GLY A 1 90 ? -8.902 5.332 26.813 1.00 92.31 90 GLY A O 1
ATOM 719 N N . LEU A 1 91 ? -9.379 3.453 25.680 1.00 92.81 91 LEU A N 1
ATOM 720 C CA . LEU A 1 91 ? -8.035 3.249 25.137 1.00 92.81 91 LEU A CA 1
ATOM 721 C C . LEU A 1 91 ? -7.883 3.945 23.785 1.00 92.81 91 LEU A C 1
ATOM 723 O O . LEU A 1 91 ? -8.794 3.926 22.956 1.00 92.81 91 LEU A O 1
ATOM 727 N N . GLU A 1 92 ? -6.703 4.510 23.552 1.00 91.44 92 GLU A N 1
ATOM 728 C CA . GLU A 1 92 ? -6.335 5.038 22.244 1.00 91.44 92 GLU A CA 1
ATOM 729 C C . GLU A 1 92 ? -6.061 3.904 21.255 1.00 91.44 92 GLU A C 1
ATOM 731 O O . GLU A 1 92 ? -5.426 2.892 21.582 1.00 91.44 92 GLU A O 1
ATOM 736 N N . THR A 1 93 ? -6.518 4.096 20.019 1.00 93.44 93 THR A N 1
ATOM 737 C CA . THR A 1 93 ? -6.247 3.156 18.938 1.00 93.44 93 THR A CA 1
ATOM 738 C C . THR A 1 93 ? -4.755 3.091 18.627 1.00 93.44 93 THR A C 1
ATOM 740 O O . THR A 1 93 ? -4.096 4.109 18.421 1.00 93.44 93 THR A O 1
ATOM 743 N N .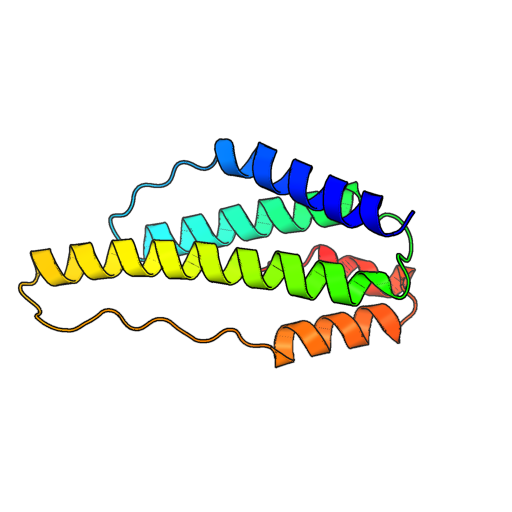 GLN A 1 94 ? -4.237 1.868 18.545 1.00 91.94 94 GLN A N 1
ATOM 744 C CA . GLN A 1 94 ? -2.855 1.602 18.172 1.00 91.94 94 GLN A CA 1
ATOM 745 C C . GLN A 1 94 ? -2.693 1.634 16.650 1.00 91.94 94 GLN A C 1
ATOM 747 O O . GLN A 1 94 ? -3.484 1.034 15.925 1.00 91.94 94 GLN A O 1
ATOM 752 N N . ILE A 1 95 ? -1.649 2.313 16.173 1.00 93.94 95 ILE A N 1
ATOM 753 C CA . ILE A 1 95 ? -1.322 2.409 14.746 1.00 93.94 95 ILE A CA 1
ATOM 754 C C . ILE A 1 95 ? -0.076 1.555 14.489 1.00 93.94 95 ILE A C 1
ATOM 756 O O . ILE A 1 95 ? 0.982 1.850 15.053 1.00 93.94 95 ILE A O 1
ATOM 760 N N . PRO A 1 96 ? -0.162 0.499 13.662 1.00 93.00 96 PRO A N 1
ATOM 761 C CA . PRO A 1 96 ? 0.995 -0.328 13.365 1.00 93.00 96 PRO A CA 1
ATOM 762 C C . PRO A 1 96 ? 2.013 0.449 12.524 1.00 93.00 96 PRO A C 1
ATOM 764 O O . PRO A 1 96 ? 1.670 1.189 11.597 1.00 93.00 96 PRO A O 1
ATOM 767 N N . GLN A 1 97 ? 3.291 0.255 12.842 1.00 95.50 97 GLN A N 1
ATOM 768 C CA . GLN A 1 97 ? 4.384 0.821 12.060 1.00 95.50 97 GLN A CA 1
ATOM 769 C C . GLN A 1 97 ? 4.513 0.108 10.713 1.00 95.50 97 GLN A C 1
ATOM 771 O O . GLN A 1 97 ? 4.231 -1.085 10.591 1.00 95.50 97 GLN A O 1
ATOM 776 N N . ILE A 1 98 ? 4.976 0.844 9.704 1.00 95.19 98 ILE A N 1
ATOM 777 C CA . ILE A 1 98 ? 5.256 0.258 8.399 1.00 95.19 98 ILE A CA 1
ATOM 778 C C . ILE A 1 98 ? 6.424 -0.728 8.481 1.00 95.19 98 ILE A C 1
ATOM 780 O O . ILE A 1 98 ? 7.448 -0.457 9.109 1.00 95.19 98 ILE A O 1
ATOM 784 N N . ASN A 1 99 ? 6.296 -1.863 7.795 1.00 95.12 99 ASN A N 1
ATOM 785 C CA . ASN A 1 99 ? 7.385 -2.822 7.660 1.00 95.12 99 ASN A CA 1
ATOM 786 C C . ASN A 1 99 ? 8.313 -2.419 6.501 1.00 95.12 99 ASN A C 1
ATOM 788 O O . ASN A 1 99 ? 8.145 -2.875 5.369 1.00 95.12 99 ASN A O 1
ATOM 792 N N . GLN A 1 100 ? 9.291 -1.558 6.790 1.00 96.81 100 GLN A N 1
ATOM 793 C CA . GLN A 1 100 ? 10.253 -1.079 5.792 1.00 96.81 100 GLN A CA 1
ATOM 794 C C . GLN A 1 100 ? 11.070 -2.226 5.174 1.00 96.81 100 GLN A C 1
ATOM 796 O O . GLN A 1 100 ? 11.261 -2.244 3.964 1.00 96.81 100 GLN A O 1
ATOM 801 N N . SER A 1 101 ? 11.447 -3.242 5.957 1.00 96.94 101 SER A N 1
ATOM 802 C CA . SER A 1 101 ? 12.215 -4.388 5.451 1.00 96.94 101 SER A CA 1
ATOM 803 C C . SER A 1 101 ? 11.487 -5.171 4.352 1.00 96.94 101 SER A C 1
ATOM 805 O O . SER A 1 101 ? 12.137 -5.722 3.467 1.00 96.94 101 SER A O 1
ATOM 807 N N . ARG A 1 102 ? 10.143 -5.209 4.360 1.00 93.62 102 ARG A N 1
ATOM 808 C CA . ARG A 1 102 ? 9.364 -5.795 3.250 1.00 93.62 102 ARG A CA 1
ATOM 809 C C . ARG A 1 102 ? 9.501 -4.979 1.964 1.00 93.62 102 ARG A C 1
ATOM 811 O O . ARG A 1 102 ? 9.625 -5.572 0.896 1.00 93.62 102 ARG A O 1
ATOM 818 N N . ILE A 1 103 ? 9.486 -3.648 2.064 1.00 95.38 103 ILE A N 1
ATOM 819 C CA . ILE A 1 103 ? 9.683 -2.753 0.914 1.00 95.38 103 ILE A CA 1
ATOM 820 C C . ILE A 1 103 ? 11.102 -2.927 0.374 1.00 95.38 103 ILE A C 1
ATOM 822 O O . ILE A 1 103 ? 11.272 -3.151 -0.820 1.00 95.38 103 ILE A O 1
ATOM 826 N N . ASP A 1 104 ? 12.102 -2.901 1.254 1.00 96.12 104 ASP A N 1
ATOM 827 C CA . ASP A 1 104 ? 13.512 -3.026 0.874 1.00 96.12 104 ASP A CA 1
ATOM 828 C C . ASP A 1 104 ? 13.793 -4.375 0.198 1.00 96.12 104 ASP A C 1
ATOM 830 O O . ASP A 1 104 ? 14.476 -4.434 -0.823 1.00 96.12 104 ASP A O 1
ATOM 834 N N . GLY A 1 105 ? 13.201 -5.460 0.710 1.00 94.75 105 GLY A N 1
ATOM 835 C CA . GLY A 1 105 ? 13.294 -6.781 0.090 1.00 94.75 105 GLY A CA 1
ATOM 836 C C . GLY A 1 105 ? 12.691 -6.822 -1.317 1.00 94.75 105 GLY A C 1
ATOM 837 O O . GLY A 1 105 ? 13.278 -7.423 -2.214 1.00 94.75 105 GLY A O 1
ATOM 838 N N . LEU A 1 106 ? 11.554 -6.155 -1.540 1.00 93.88 106 LEU A N 1
ATOM 839 C CA . LEU A 1 106 ? 10.946 -6.053 -2.869 1.00 93.88 106 LEU A CA 1
ATOM 840 C C . LEU A 1 106 ? 11.814 -5.223 -3.829 1.00 93.88 106 LEU A C 1
ATOM 842 O O . LEU A 1 106 ? 11.996 -5.613 -4.981 1.00 93.88 106 LEU A O 1
ATOM 846 N N . VAL A 1 107 ? 12.377 -4.109 -3.350 1.00 95.31 107 VAL A N 1
ATOM 847 C CA . VAL A 1 107 ? 13.305 -3.269 -4.124 1.00 95.31 107 VAL A CA 1
ATOM 848 C C . VAL A 1 107 ? 14.539 -4.065 -4.541 1.00 95.31 107 VAL A C 1
ATOM 850 O O . VAL A 1 107 ? 14.884 -4.052 -5.720 1.00 95.31 107 VAL A O 1
ATOM 853 N N . SER A 1 108 ? 15.172 -4.777 -3.604 1.00 94.50 108 SER A N 1
ATOM 854 C CA . SER A 1 108 ? 16.350 -5.614 -3.873 1.00 94.50 108 SER A CA 1
ATOM 855 C C . SER A 1 108 ? 16.047 -6.655 -4.952 1.00 94.50 108 SER A C 1
ATOM 857 O O . SER A 1 108 ? 16.744 -6.697 -5.961 1.00 94.50 108 SER A O 1
ATOM 859 N N . ARG A 1 109 ? 14.931 -7.391 -4.842 1.00 93.31 109 ARG A N 1
ATOM 860 C CA . ARG A 1 109 ? 14.520 -8.376 -5.860 1.00 93.31 109 ARG A CA 1
ATOM 861 C C . ARG A 1 109 ? 14.315 -7.775 -7.248 1.00 93.31 109 ARG A C 1
ATOM 863 O O . ARG A 1 109 ? 14.707 -8.377 -8.237 1.00 93.31 109 ARG A O 1
ATOM 870 N N . LEU A 1 110 ? 13.714 -6.591 -7.339 1.00 93.38 110 LEU A N 1
ATOM 871 C CA . LEU A 1 110 ? 13.452 -5.943 -8.628 1.00 93.38 110 LEU A CA 1
ATOM 872 C C . LEU A 1 110 ? 14.690 -5.263 -9.238 1.00 93.38 110 LEU A C 1
ATOM 874 O O . LEU A 1 110 ? 14.683 -4.994 -10.437 1.00 93.38 110 LEU A O 1
ATOM 878 N N . LYS A 1 111 ? 15.723 -4.964 -8.435 1.00 92.06 111 LYS A N 1
ATOM 879 C CA . LYS A 1 111 ? 16.991 -4.375 -8.901 1.00 92.06 111 LYS A CA 1
ATOM 880 C C . LYS A 1 111 ? 18.064 -5.425 -9.219 1.00 92.06 111 LYS A C 1
ATOM 882 O O . LYS A 1 111 ? 18.836 -5.213 -10.149 1.00 92.06 111 LYS A O 1
ATOM 887 N N . GLU A 1 112 ? 18.154 -6.500 -8.436 1.00 89.19 112 GLU A N 1
ATOM 888 C CA . GLU A 1 112 ? 19.215 -7.516 -8.546 1.00 89.19 112 GLU A CA 1
ATOM 889 C C . GLU A 1 112 ? 18.892 -8.618 -9.560 1.00 89.19 112 GLU A C 1
ATOM 891 O O . GLU A 1 112 ? 19.788 -9.068 -10.277 1.00 89.19 112 GLU A O 1
ATOM 896 N N . ASP A 1 113 ? 17.630 -9.050 -9.630 1.00 83.56 113 ASP A N 1
ATOM 897 C CA . ASP A 1 113 ? 17.203 -10.089 -10.565 1.00 83.56 113 ASP A CA 1
ATOM 898 C C . ASP A 1 113 ? 16.943 -9.496 -11.964 1.00 83.56 113 ASP A C 1
ATOM 900 O O . ASP A 1 113 ? 16.725 -8.293 -12.133 1.00 83.56 113 ASP A O 1
ATOM 904 N N . ASP A 1 114 ? 16.911 -10.355 -12.990 1.00 90.69 114 ASP A N 1
ATOM 905 C CA . ASP A 1 114 ? 16.406 -9.972 -14.312 1.00 90.69 114 ASP A CA 1
ATOM 906 C C . ASP A 1 114 ? 14.976 -9.432 -14.161 1.00 90.69 114 ASP A C 1
ATOM 908 O O . ASP A 1 114 ? 14.063 -10.164 -13.766 1.00 90.69 114 ASP A O 1
ATOM 912 N N . PHE A 1 115 ? 14.788 -8.145 -14.464 1.00 92.50 115 PHE A N 1
ATOM 913 C CA . PHE A 1 115 ? 13.513 -7.457 -14.288 1.00 92.50 115 PHE A CA 1
ATOM 914 C C . PHE A 1 115 ? 12.364 -8.190 -14.985 1.00 92.50 115 PHE A C 1
ATOM 916 O O . PHE A 1 115 ? 11.267 -8.280 -14.441 1.00 92.50 115 PHE A O 1
ATOM 923 N N . GLU A 1 116 ? 12.602 -8.778 -16.158 1.00 92.88 116 GLU A N 1
ATOM 924 C CA . GLU A 1 116 ? 11.560 -9.520 -16.869 1.00 92.88 116 GLU A CA 1
ATOM 925 C C . GLU A 1 116 ? 11.114 -10.777 -16.108 1.00 92.88 116 GLU A C 1
ATOM 927 O O . GLU A 1 116 ? 9.945 -11.163 -16.181 1.00 92.88 116 GLU A O 1
ATOM 932 N N . GLN A 1 117 ? 12.011 -11.376 -15.323 1.00 93.00 117 GLN A N 1
ATOM 933 C CA . GLN A 1 117 ? 11.736 -12.543 -14.483 1.00 93.00 117 GLN A CA 1
ATOM 934 C C . GLN A 1 117 ? 11.185 -12.177 -13.103 1.00 93.00 117 GLN A C 1
ATOM 936 O O . GLN A 1 117 ? 10.552 -13.023 -12.472 1.00 93.00 117 GLN A O 1
ATOM 941 N N . SER A 1 118 ? 11.398 -10.949 -12.623 1.00 92.94 118 SER A N 1
ATOM 942 C CA . SER A 1 118 ? 10.975 -10.502 -11.288 1.00 92.94 118 SER A CA 1
ATOM 943 C C . SER A 1 118 ? 9.774 -9.549 -11.300 1.00 92.94 118 SER A C 1
ATOM 945 O O . SER A 1 118 ? 9.099 -9.418 -10.277 1.00 92.94 118 SER A O 1
ATOM 947 N N . LYS A 1 119 ? 9.411 -8.948 -12.444 1.00 93.06 119 LYS A N 1
ATOM 948 C CA . LYS A 1 119 ? 8.306 -7.972 -12.548 1.00 93.06 119 LYS A CA 1
ATOM 949 C C . LYS A 1 119 ? 6.942 -8.499 -12.107 1.00 93.06 119 LYS A C 1
ATOM 951 O O . LYS A 1 119 ? 6.089 -7.709 -11.714 1.00 93.06 119 LYS A O 1
ATOM 956 N N . TRP A 1 120 ? 6.733 -9.819 -12.102 1.00 92.31 120 TRP A N 1
ATOM 957 C CA . TRP A 1 120 ? 5.513 -10.432 -11.559 1.00 92.31 120 TRP A CA 1
ATOM 958 C C . TRP A 1 120 ? 5.290 -10.098 -10.074 1.00 92.31 120 TRP A C 1
ATOM 960 O O . TRP A 1 120 ? 4.149 -10.109 -9.614 1.00 92.31 120 TRP A O 1
ATOM 970 N N . LEU A 1 121 ? 6.345 -9.744 -9.328 1.00 92.75 121 LEU A N 1
ATOM 971 C CA . LEU A 1 121 ? 6.249 -9.310 -7.934 1.00 92.75 121 LEU A CA 1
ATOM 972 C C . LEU A 1 121 ? 5.417 -8.028 -7.775 1.00 92.75 121 LEU A C 1
ATOM 974 O O . LEU A 1 121 ? 4.733 -7.878 -6.767 1.00 92.75 121 LEU A O 1
ATOM 978 N N . LEU A 1 122 ? 5.391 -7.150 -8.785 1.00 92.19 122 LEU A N 1
ATOM 979 C CA . LEU A 1 122 ? 4.513 -5.968 -8.817 1.00 92.19 122 LEU A CA 1
ATOM 980 C C . LEU A 1 122 ? 3.021 -6.350 -8.867 1.00 92.19 122 LEU A C 1
ATOM 982 O O . LEU A 1 122 ? 2.158 -5.568 -8.469 1.00 92.19 122 LEU A O 1
ATOM 986 N N . GLY A 1 123 ? 2.742 -7.568 -9.341 1.00 85.81 123 GLY A N 1
ATOM 987 C CA . GLY A 1 123 ? 1.435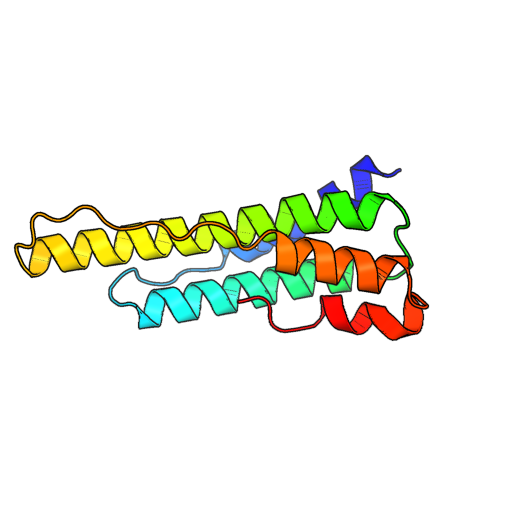 -8.214 -9.405 1.00 85.81 123 GLY A CA 1
ATOM 988 C C . GLY A 1 123 ? 1.008 -8.942 -8.131 1.00 85.81 123 GLY A C 1
ATOM 989 O O . GLY A 1 123 ? -0.133 -9.394 -8.051 1.00 85.81 123 GLY A O 1
ATOM 990 N N . SER A 1 124 ? 1.906 -9.106 -7.157 1.00 83.38 124 SER A N 1
ATOM 991 C CA . SER A 1 124 ? 1.601 -9.859 -5.939 1.00 83.38 124 SER A CA 1
ATOM 992 C C . SER A 1 124 ? 0.577 -9.117 -5.078 1.00 83.38 124 SER A C 1
ATOM 994 O O . SER A 1 124 ? 0.619 -7.888 -5.041 1.00 83.38 124 SER A O 1
ATOM 996 N N . PRO A 1 125 ? -0.314 -9.823 -4.354 1.00 69.06 125 PRO A N 1
ATOM 997 C CA . PRO A 1 125 ? -1.220 -9.186 -3.407 1.00 69.06 125 PRO A CA 1
ATOM 998 C C . PRO A 1 125 ? -0.449 -8.313 -2.412 1.00 69.06 125 PRO A C 1
ATOM 1000 O O . PRO A 1 125 ? 0.445 -8.793 -1.709 1.00 69.06 125 PRO A O 1
ATOM 1003 N N . ILE A 1 126 ? -0.798 -7.028 -2.365 1.00 66.75 126 ILE A N 1
ATOM 1004 C CA . ILE A 1 126 ? -0.214 -6.048 -1.450 1.00 66.75 126 ILE A CA 1
ATOM 1005 C C . ILE A 1 126 ? -1.265 -5.733 -0.392 1.00 66.75 126 ILE A C 1
ATOM 1007 O O . ILE A 1 126 ? -2.160 -4.927 -0.632 1.00 66.75 126 ILE A O 1
ATOM 1011 N N . VAL A 1 127 ? -1.157 -6.399 0.757 1.00 60.59 127 VAL A N 1
ATOM 1012 C CA . VAL A 1 127 ? -2.039 -6.219 1.918 1.00 60.59 127 VAL A CA 1
ATOM 1013 C C . VAL A 1 127 ? -1.197 -6.026 3.175 1.00 60.59 127 VAL A C 1
ATOM 1015 O O . VAL A 1 127 ? -0.144 -6.713 3.308 1.00 60.59 127 VAL A O 1
#

pLDDT: mean 93.32, std 8.44, range [45.84, 97.94]

Sequence (127 aa):
MSNDLLGRITQTFEKRLKNVSIKATSYEDVNDYAVALGEILTTAFNIHITENPGEIIEQILNDRLKENHRLITDFGKMVQDILNKQAKIGLETQIPQINQSRIDGLVSRLKEDDFEQSKWLLGSPIV

Organism: NCBI:txid84135

Radius of gyration: 16.44 Å; chains: 1; bounding box: 39×25×46 Å